Protein AF-A0A975TZC9-F1 (afdb_monomer_lite)

Structure (mmCIF, N/CA/C/O backbone):
data_AF-A0A975TZC9-F1
#
_entry.id   AF-A0A975TZC9-F1
#
loop_
_atom_site.group_PDB
_atom_site.id
_atom_site.type_symbol
_atom_site.label_atom_id
_atom_site.label_alt_id
_atom_site.label_comp_id
_atom_site.label_asym_id
_atom_site.label_entity_id
_atom_site.label_seq_id
_atom_site.pdbx_PDB_ins_code
_atom_site.Cartn_x
_atom_site.Cartn_y
_atom_site.Cartn_z
_atom_site.occupancy
_atom_site.B_iso_or_equiv
_atom_site.auth_seq_id
_atom_site.auth_comp_id
_atom_site.auth_asym_id
_atom_site.auth_atom_id
_atom_site.pdbx_PDB_model_num
ATOM 1 N N . MET A 1 1 ? 11.663 -5.820 38.244 1.00 47.25 1 MET A N 1
ATOM 2 C CA . MET A 1 1 ? 11.625 -6.310 36.850 1.00 47.25 1 MET A CA 1
ATOM 3 C C . MET A 1 1 ? 10.211 -6.766 36.557 1.00 47.25 1 MET A C 1
ATOM 5 O O . MET A 1 1 ? 9.685 -7.472 37.403 1.00 47.25 1 MET A O 1
ATOM 9 N N . ALA A 1 2 ? 9.658 -6.354 35.412 1.00 57.09 2 ALA A N 1
ATOM 10 C CA . ALA A 1 2 ? 8.379 -6.749 34.798 1.00 57.09 2 ALA A CA 1
ATOM 11 C C . ALA A 1 2 ? 7.435 -5.555 34.599 1.00 57.09 2 ALA A C 1
ATOM 13 O O . ALA A 1 2 ? 6.672 -5.204 35.490 1.00 57.09 2 ALA A O 1
ATOM 14 N N . GLU A 1 3 ? 7.444 -4.980 33.395 1.00 42.09 3 GLU A N 1
ATOM 15 C CA . GLU A 1 3 ? 6.269 -4.288 32.870 1.00 42.09 3 GLU A CA 1
ATOM 16 C C . GLU A 1 3 ? 6.215 -4.399 31.338 1.00 42.09 3 GLU A C 1
ATOM 18 O O . GLU A 1 3 ? 7.125 -3.946 30.654 1.00 42.09 3 GLU A O 1
ATOM 23 N N . ARG A 1 4 ? 5.105 -4.986 30.853 1.00 47.34 4 ARG A N 1
ATOM 24 C CA . ARG A 1 4 ? 4.375 -4.666 29.604 1.00 47.34 4 ARG A CA 1
ATOM 25 C C . ARG A 1 4 ? 5.166 -4.861 28.290 1.00 47.34 4 ARG A C 1
ATOM 27 O O . ARG A 1 4 ? 6.108 -4.149 28.000 1.00 47.34 4 ARG A O 1
ATOM 34 N N . ARG A 1 5 ? 4.776 -5.727 27.350 1.00 48.69 5 ARG A N 1
ATOM 35 C CA . ARG A 1 5 ? 3.440 -6.008 26.788 1.00 48.69 5 ARG A CA 1
ATOM 36 C C . ARG A 1 5 ? 3.490 -7.324 25.985 1.00 48.69 5 ARG A C 1
ATOM 38 O O . ARG A 1 5 ? 4.557 -7.652 25.466 1.00 48.69 5 ARG A O 1
ATOM 45 N N . PRO A 1 6 ? 2.363 -8.028 25.789 1.00 43.91 6 PRO A N 1
ATOM 46 C CA . PRO A 1 6 ? 2.283 -9.044 24.746 1.00 43.91 6 PRO A CA 1
ATOM 47 C C . PRO A 1 6 ? 2.480 -8.364 23.379 1.00 43.91 6 PRO A C 1
ATOM 49 O O . PRO A 1 6 ? 1.821 -7.371 23.089 1.00 43.91 6 PRO A O 1
ATOM 52 N N . ARG A 1 7 ? 3.362 -8.880 22.518 1.00 50.53 7 ARG A N 1
ATOM 53 C CA . ARG A 1 7 ? 3.212 -8.703 21.059 1.00 50.53 7 ARG A CA 1
ATOM 54 C C . ARG A 1 7 ? 2.804 -10.034 20.426 1.00 50.53 7 ARG A C 1
ATOM 56 O O . ARG A 1 7 ? 3.343 -10.440 19.406 1.00 50.53 7 ARG A O 1
ATOM 63 N N . SER A 1 8 ? 1.869 -10.730 21.068 1.00 45.56 8 SER A N 1
ATOM 64 C CA . SER A 1 8 ? 1.055 -11.735 20.388 1.00 45.56 8 SER A CA 1
ATOM 65 C C . SER A 1 8 ? -0.189 -11.027 19.882 1.00 45.56 8 SER A C 1
ATOM 67 O O . SER A 1 8 ? -0.916 -10.425 20.668 1.00 45.56 8 SER A O 1
ATOM 69 N N . GLY A 1 9 ? -0.386 -11.083 18.570 1.00 37.66 9 GLY A N 1
ATOM 70 C CA . GLY A 1 9 ? -1.456 -10.400 17.862 1.00 37.66 9 GLY A CA 1
ATOM 71 C C . GLY A 1 9 ? -0.902 -9.218 17.089 1.00 37.66 9 GLY A C 1
ATOM 72 O O . GLY A 1 9 ? -0.877 -8.095 17.584 1.00 37.66 9 GLY A O 1
ATOM 73 N N . ALA A 1 10 ? -0.510 -9.453 15.837 1.00 44.94 10 ALA A N 1
ATOM 74 C CA . ALA A 1 10 ? -0.788 -8.457 14.820 1.00 44.94 10 ALA A CA 1
ATOM 75 C C . ALA A 1 10 ? -2.305 -8.237 14.880 1.00 44.94 10 ALA A C 1
ATOM 77 O O . ALA A 1 10 ? -3.070 -8.980 14.275 1.00 44.94 10 ALA A O 1
ATOM 78 N N . SER A 1 11 ? -2.750 -7.296 15.716 1.00 45.91 11 SER A N 1
ATOM 79 C CA . SER A 1 11 ? -4.054 -6.691 15.529 1.00 45.91 11 SER A CA 1
ATOM 80 C C . SER A 1 11 ? -3.952 -6.128 14.126 1.00 45.91 11 SER A C 1
ATOM 82 O O . SER A 1 11 ? -3.184 -5.195 13.883 1.00 45.91 11 SER A O 1
ATOM 84 N N . GLN A 1 12 ? -4.581 -6.817 13.179 1.00 56.56 12 GLN A N 1
ATOM 85 C CA . GLN A 1 12 ? -4.678 -6.435 11.780 1.00 56.56 12 GLN A CA 1
ATOM 86 C C . GLN A 1 12 ? -5.623 -5.232 11.765 1.00 56.56 12 GLN A C 1
ATOM 88 O O . GLN A 1 12 ? -6.761 -5.311 11.315 1.00 56.56 12 GLN A O 1
ATOM 93 N N . ALA A 1 13 ? -5.195 -4.149 12.422 1.00 67.31 13 ALA A N 1
ATOM 94 C CA . ALA A 1 13 ? -5.948 -2.925 12.527 1.00 67.31 13 ALA A CA 1
ATOM 95 C C . ALA A 1 13 ? -6.320 -2.547 11.096 1.00 67.31 13 ALA A C 1
ATOM 97 O O . ALA A 1 13 ? -5.477 -2.678 10.200 1.00 67.31 13 ALA A O 1
ATOM 98 N N . PRO A 1 14 ? -7.571 -2.148 10.848 1.00 73.31 14 PRO A N 1
ATOM 99 C CA . PRO A 1 14 ? -7.977 -1.829 9.501 1.00 73.31 14 PRO A CA 1
ATOM 100 C C . PRO A 1 14 ? -7.074 -0.713 8.977 1.00 73.31 14 PRO A C 1
ATOM 102 O O . PRO A 1 14 ? -6.753 0.256 9.678 1.00 73.31 14 PRO A O 1
ATOM 105 N N . LEU A 1 15 ? -6.615 -0.898 7.746 1.00 79.25 15 LEU A N 1
ATOM 106 C CA . LEU A 1 15 ? -5.907 0.129 7.007 1.00 79.25 15 LEU A CA 1
ATOM 107 C C . LEU A 1 15 ? -6.854 1.320 6.842 1.00 79.25 15 LEU A C 1
ATOM 109 O O . LEU A 1 15 ? -7.925 1.185 6.257 1.00 79.25 15 LEU A O 1
ATOM 113 N N . ALA A 1 16 ? -6.468 2.462 7.400 1.00 84.62 16 ALA A N 1
ATOM 114 C CA . ALA A 1 16 ? -7.256 3.686 7.372 1.00 84.62 16 ALA A CA 1
ATOM 115 C C . ALA A 1 16 ? -6.952 4.502 6.111 1.00 84.62 16 ALA A C 1
ATOM 117 O O . ALA A 1 16 ? -7.861 4.988 5.450 1.00 84.62 16 ALA A O 1
ATOM 118 N N . ALA A 1 17 ? -5.674 4.625 5.746 1.00 86.06 17 ALA A N 1
ATOM 119 C CA . ALA A 1 17 ? -5.266 5.366 4.558 1.00 86.06 17 ALA A CA 1
ATOM 120 C C . ALA A 1 17 ? -4.035 4.745 3.896 1.00 86.06 17 ALA A C 1
ATOM 122 O O . ALA A 1 17 ? -3.159 4.191 4.562 1.00 86.06 17 ALA A O 1
ATOM 123 N N . LEU A 1 18 ? -3.953 4.890 2.575 1.00 86.94 18 LEU A N 1
ATOM 124 C CA . LEU A 1 18 ? -2.808 4.489 1.771 1.00 86.94 18 LEU A CA 1
ATOM 125 C C . LEU A 1 18 ? -2.215 5.734 1.113 1.00 86.94 18 LEU A C 1
ATOM 127 O O . LEU A 1 18 ? -2.855 6.383 0.291 1.00 86.94 18 LEU A O 1
ATOM 131 N N . SER A 1 19 ? -0.979 6.085 1.454 1.00 87.81 19 SER A N 1
ATOM 132 C CA . SER A 1 19 ? -0.218 7.075 0.689 1.00 87.81 19 SER A CA 1
ATOM 133 C C . SER A 1 19 ? 0.745 6.370 -0.246 1.00 87.81 19 SER A C 1
ATOM 135 O O . SER A 1 19 ? 1.445 5.450 0.145 1.00 87.81 19 SER A O 1
ATOM 137 N N . ILE A 1 20 ? 0.786 6.825 -1.484 1.00 87.31 20 ILE A N 1
ATOM 138 C CA . ILE A 1 20 ? 1.620 6.292 -2.544 1.00 87.31 20 ILE A CA 1
ATOM 139 C C . ILE A 1 20 ? 2.545 7.413 -2.980 1.00 87.31 20 ILE A C 1
ATOM 141 O O . ILE A 1 20 ? 2.089 8.483 -3.382 1.00 87.31 20 ILE A O 1
ATOM 145 N N . LEU A 1 21 ? 3.843 7.172 -2.911 1.00 84.94 21 LEU A N 1
ATOM 146 C CA . LEU A 1 21 ? 4.871 8.057 -3.419 1.00 84.94 21 LEU A CA 1
ATOM 147 C C . LEU A 1 21 ? 5.587 7.344 -4.560 1.00 84.94 21 LEU A C 1
ATOM 149 O O . LEU A 1 21 ? 6.315 6.384 -4.346 1.00 84.94 21 LEU A O 1
ATOM 153 N N . ARG A 1 22 ? 5.381 7.825 -5.781 1.00 82.31 22 ARG A N 1
ATOM 154 C CA . ARG A 1 22 ? 6.141 7.385 -6.947 1.00 82.31 22 ARG A CA 1
ATOM 155 C C . ARG A 1 22 ? 7.428 8.198 -7.036 1.00 82.31 22 ARG A C 1
ATOM 157 O O . ARG A 1 22 ? 7.371 9.426 -7.128 1.00 82.31 22 ARG A O 1
ATOM 164 N N . SER A 1 23 ? 8.565 7.514 -7.042 1.00 73.56 23 SER A N 1
ATOM 165 C CA . SER A 1 23 ? 9.908 8.072 -7.191 1.00 73.56 23 SER A CA 1
ATOM 166 C C . SER A 1 23 ? 10.644 7.362 -8.334 1.00 73.56 23 SER A C 1
ATOM 168 O O . SER A 1 23 ? 10.806 6.148 -8.334 1.00 73.56 23 SER A O 1
ATOM 170 N N . GLY A 1 24 ? 11.066 8.108 -9.357 1.00 67.31 24 GLY A N 1
ATOM 171 C CA . GLY A 1 24 ? 11.820 7.566 -10.495 1.00 67.31 24 GLY A CA 1
ATOM 172 C C . GLY A 1 24 ? 11.427 8.178 -11.840 1.00 67.31 24 GLY A C 1
ATOM 173 O O . GLY A 1 24 ? 10.468 8.945 -11.928 1.00 67.31 24 GLY A O 1
ATOM 174 N N . GLY A 1 25 ? 12.184 7.833 -12.883 1.00 62.00 25 GLY A N 1
ATOM 175 C CA . GLY A 1 25 ? 12.043 8.354 -14.245 1.00 62.00 25 GLY A CA 1
ATOM 176 C C . GLY A 1 25 ? 12.956 9.546 -14.543 1.00 62.00 25 GLY A C 1
ATOM 177 O O . GLY A 1 25 ? 13.274 10.344 -13.664 1.00 62.00 25 GLY A O 1
ATOM 178 N N . VAL A 1 26 ? 13.325 9.690 -15.818 1.00 51.75 26 VAL A N 1
ATOM 179 C CA . VAL A 1 26 ? 14.255 10.693 -16.389 1.00 51.75 26 VAL A CA 1
ATOM 180 C C . VAL A 1 26 ? 13.926 12.172 -16.098 1.00 51.75 26 VAL A C 1
ATOM 182 O O . VAL A 1 26 ? 14.722 13.046 -16.422 1.00 51.75 26 VAL A O 1
ATOM 185 N N . ALA A 1 27 ? 12.794 12.471 -15.453 1.00 55.88 27 ALA A N 1
ATOM 186 C CA . ALA A 1 27 ? 12.363 13.827 -15.099 1.00 55.88 27 ALA A CA 1
ATOM 187 C C . ALA A 1 27 ? 12.297 14.107 -13.581 1.00 55.88 27 ALA A C 1
ATOM 189 O O . ALA A 1 27 ? 11.915 15.207 -13.191 1.00 55.88 27 ALA A O 1
ATOM 190 N N . GLY A 1 28 ? 12.609 13.135 -12.710 1.00 56.12 28 GLY A N 1
ATOM 191 C CA . GLY A 1 28 ? 12.621 13.340 -11.250 1.00 56.12 28 GLY A CA 1
ATOM 192 C C . GLY A 1 28 ? 11.264 13.707 -10.626 1.00 56.12 28 GLY A C 1
ATOM 193 O O . GLY A 1 28 ? 11.214 14.239 -9.518 1.00 56.12 28 GLY A O 1
ATOM 194 N N . LEU A 1 29 ? 10.153 13.450 -11.324 1.00 59.78 29 LEU A N 1
ATOM 195 C CA . LEU A 1 29 ? 8.816 13.839 -10.878 1.00 59.78 29 LEU A CA 1
ATOM 196 C C . LEU A 1 29 ? 8.351 12.955 -9.714 1.00 59.78 29 LEU A C 1
ATOM 198 O O . LEU A 1 29 ? 7.851 11.849 -9.913 1.00 59.78 29 LEU A O 1
ATOM 202 N N . MET A 1 30 ? 8.471 13.477 -8.493 1.00 66.94 30 MET A N 1
ATOM 203 C CA . MET A 1 30 ? 7.861 12.884 -7.306 1.00 66.94 30 MET A CA 1
ATOM 204 C C . MET A 1 30 ? 6.353 13.130 -7.339 1.00 66.94 30 MET A C 1
ATOM 206 O O . MET A 1 30 ? 5.889 14.253 -7.140 1.00 66.94 30 MET A O 1
ATOM 210 N N . ARG A 1 31 ? 5.569 12.078 -7.589 1.00 75.44 31 ARG A N 1
ATOM 211 C CA . ARG A 1 31 ? 4.109 12.140 -7.450 1.00 75.44 31 ARG A CA 1
ATOM 212 C C . ARG A 1 31 ? 3.701 11.447 -6.166 1.00 75.44 31 ARG A C 1
ATOM 214 O O . ARG A 1 31 ? 3.882 10.241 -6.025 1.00 75.44 31 ARG A O 1
ATOM 221 N N . ARG A 1 32 ? 3.122 12.219 -5.248 1.00 82.19 32 ARG A N 1
ATOM 222 C CA . ARG A 1 32 ? 2.459 11.692 -4.059 1.00 82.19 32 ARG A CA 1
ATOM 223 C C . ARG A 1 32 ? 0.954 11.701 -4.275 1.00 82.19 32 ARG A C 1
ATOM 225 O O . ARG A 1 32 ? 0.388 12.734 -4.621 1.00 82.19 32 ARG A O 1
ATOM 232 N N . ARG A 1 33 ? 0.310 10.567 -4.027 1.00 83.31 33 ARG A N 1
ATOM 233 C CA . ARG A 1 33 ? -1.143 10.418 -4.036 1.00 83.31 33 ARG A CA 1
ATOM 234 C C . ARG A 1 33 ? -1.573 9.764 -2.735 1.00 83.31 33 ARG A C 1
ATOM 236 O O . ARG A 1 33 ? -0.977 8.779 -2.317 1.00 83.31 33 ARG A O 1
ATOM 243 N N . THR A 1 34 ? -2.599 10.302 -2.096 1.00 84.38 34 THR A N 1
ATOM 244 C CA . THR A 1 34 ? -3.234 9.654 -0.948 1.00 84.38 34 THR A CA 1
ATOM 245 C C . THR A 1 34 ? -4.561 9.084 -1.412 1.00 84.38 34 THR A C 1
ATOM 247 O O . THR A 1 34 ? -5.340 9.774 -2.067 1.00 84.38 34 THR A O 1
ATOM 250 N N . ILE A 1 35 ? -4.768 7.805 -1.129 1.00 85.19 35 ILE A N 1
ATOM 251 C CA . ILE A 1 35 ? -5.938 7.033 -1.509 1.00 85.19 35 ILE A CA 1
ATOM 252 C C . ILE A 1 35 ? -6.578 6.524 -0.227 1.00 85.19 35 ILE A C 1
ATOM 254 O O . ILE A 1 35 ? -5.917 5.961 0.650 1.00 85.19 35 ILE A O 1
ATOM 258 N N . ASP A 1 36 ? -7.875 6.764 -0.123 1.00 83.50 36 ASP A N 1
ATOM 259 C CA . ASP A 1 36 ? -8.681 6.231 0.956 1.00 83.50 36 ASP A CA 1
ATOM 260 C C . ASP A 1 36 ? -8.884 4.724 0.751 1.00 83.50 36 ASP A C 1
ATOM 262 O O . ASP A 1 36 ? -9.275 4.274 -0.328 1.00 83.50 36 ASP A O 1
ATOM 266 N N . VAL A 1 37 ? -8.589 3.936 1.784 1.00 81.31 37 VAL A N 1
ATOM 267 C CA . VAL A 1 37 ? -8.629 2.469 1.688 1.00 81.31 37 VAL A CA 1
ATOM 268 C C . VAL A 1 37 ? -10.067 1.954 1.632 1.00 81.31 37 VAL A C 1
ATOM 270 O O . VAL A 1 37 ? -10.319 0.918 1.014 1.00 81.31 37 VAL A O 1
ATOM 273 N N . ALA A 1 38 ? -11.027 2.680 2.212 1.00 81.31 38 ALA A N 1
ATOM 274 C CA . ALA A 1 38 ? -12.439 2.319 2.117 1.00 81.31 38 ALA A CA 1
ATOM 275 C C . ALA A 1 38 ? -12.974 2.476 0.682 1.00 81.31 38 ALA A C 1
ATOM 277 O O . ALA A 1 38 ? -13.894 1.760 0.292 1.00 81.31 38 ALA A O 1
ATOM 278 N N . SER A 1 39 ? -12.345 3.338 -0.120 1.00 84.62 39 SER A N 1
ATOM 279 C CA . SER A 1 39 ? -12.641 3.523 -1.546 1.00 84.62 39 SER A CA 1
ATOM 280 C C . SER A 1 39 ? -11.977 2.483 -2.463 1.00 84.62 39 SER A C 1
ATOM 282 O O . SER A 1 39 ? -12.269 2.455 -3.659 1.00 84.62 39 SER A O 1
ATOM 284 N N . LEU A 1 40 ? -11.087 1.629 -1.938 1.00 84.69 40 LEU A N 1
ATOM 285 C CA . LEU A 1 40 ? -10.430 0.578 -2.720 1.00 84.69 40 LEU A CA 1
ATOM 286 C C . LEU A 1 40 ? -11.376 -0.589 -3.005 1.00 84.69 40 LEU A C 1
ATOM 288 O O . LEU A 1 40 ? -12.171 -1.009 -2.159 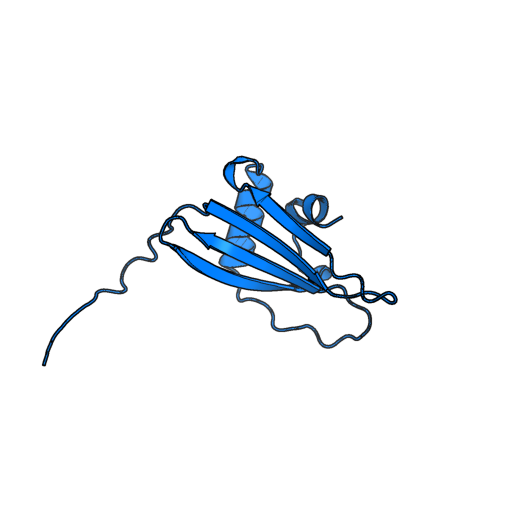1.00 84.69 40 LEU A O 1
ATOM 292 N N . THR A 1 41 ? -11.221 -1.175 -4.188 1.00 88.31 41 THR A N 1
ATOM 293 C CA . THR A 1 41 ? -11.909 -2.417 -4.545 1.00 88.31 41 THR A CA 1
ATOM 294 C C . THR A 1 41 ? -11.353 -3.599 -3.753 1.00 88.31 41 THR A C 1
ATOM 296 O O . THR A 1 41 ? -10.241 -3.567 -3.222 1.00 88.31 41 THR A O 1
ATOM 299 N N . GLU A 1 42 ? -12.113 -4.690 -3.683 1.00 86.00 42 GLU A N 1
ATOM 300 C CA . GLU A 1 42 ? -11.665 -5.897 -2.985 1.00 86.00 42 GLU A CA 1
ATOM 301 C C . GLU A 1 42 ? -10.385 -6.490 -3.591 1.00 86.00 42 GLU A C 1
ATOM 303 O O . GLU A 1 42 ? -9.491 -6.893 -2.850 1.00 86.00 42 GLU A O 1
ATOM 308 N N . ALA A 1 43 ? -10.245 -6.452 -4.920 1.00 85.88 43 ALA A N 1
ATOM 309 C CA . ALA A 1 43 ? -9.031 -6.884 -5.611 1.00 85.88 43 ALA A CA 1
ATOM 310 C C . ALA A 1 43 ? -7.808 -6.031 -5.225 1.00 85.88 43 ALA A C 1
ATOM 312 O O . ALA A 1 43 ? -6.726 -6.563 -4.986 1.00 85.88 43 ALA A O 1
ATOM 313 N N . GLN A 1 44 ? -7.983 -4.711 -5.108 1.00 86.12 44 GLN A N 1
ATOM 314 C CA . GLN A 1 44 ? -6.925 -3.798 -4.663 1.00 86.12 44 GLN A CA 1
ATOM 315 C C . GLN A 1 44 ? -6.524 -4.058 -3.211 1.00 86.12 44 GLN A C 1
ATOM 317 O O . GLN A 1 44 ? -5.334 -4.079 -2.901 1.00 86.12 44 GLN A O 1
ATOM 322 N N . ARG A 1 45 ? -7.500 -4.298 -2.326 1.00 83.25 45 ARG A N 1
ATOM 323 C CA . ARG A 1 45 ? -7.236 -4.652 -0.925 1.00 83.25 45 ARG A CA 1
ATOM 324 C C . ARG A 1 45 ? -6.461 -5.962 -0.817 1.00 83.25 45 ARG A C 1
ATOM 326 O O . ARG A 1 45 ? -5.421 -5.980 -0.167 1.00 83.25 45 ARG A O 1
ATOM 333 N N . GLN A 1 46 ? -6.891 -7.008 -1.524 1.00 83.31 46 GLN A N 1
ATOM 334 C CA . GLN A 1 46 ? -6.179 -8.290 -1.554 1.00 83.31 46 GLN A CA 1
ATOM 335 C C . GLN A 1 46 ? -4.743 -8.138 -2.072 1.00 83.31 46 GLN A C 1
ATOM 337 O O . GLN A 1 46 ? -3.815 -8.687 -1.484 1.00 83.31 46 GLN A O 1
ATOM 342 N N . ALA A 1 47 ? -4.531 -7.355 -3.134 1.00 84.00 47 ALA A N 1
ATOM 343 C CA . ALA A 1 47 ? -3.197 -7.073 -3.659 1.00 84.00 47 ALA A CA 1
ATOM 344 C C . ALA A 1 47 ? -2.309 -6.322 -2.650 1.00 84.00 47 ALA A C 1
ATOM 346 O O . ALA A 1 47 ? -1.120 -6.619 -2.525 1.00 84.00 47 ALA A O 1
ATOM 347 N N . LEU A 1 48 ? -2.882 -5.371 -1.908 1.00 81.12 48 LEU A N 1
ATOM 348 C CA . LEU A 1 48 ? -2.183 -4.617 -0.868 1.00 81.12 48 LEU A CA 1
ATOM 349 C C . LEU A 1 48 ? -1.806 -5.505 0.322 1.00 81.12 48 LEU A C 1
ATOM 351 O O . LEU A 1 48 ? -0.690 -5.411 0.829 1.00 81.12 48 LEU A O 1
ATOM 355 N N . GLU A 1 49 ? -2.710 -6.389 0.743 1.00 80.25 49 GLU A N 1
ATOM 356 C CA . GLU A 1 49 ? -2.442 -7.377 1.788 1.00 80.25 49 GLU A CA 1
ATOM 357 C C . GLU A 1 49 ? -1.375 -8.382 1.352 1.00 80.25 49 GLU A C 1
ATOM 359 O O . GLU A 1 49 ? -0.448 -8.649 2.113 1.00 80.25 49 GLU A O 1
ATOM 364 N N . ALA A 1 50 ? -1.435 -8.870 0.110 1.00 81.31 50 ALA A N 1
ATOM 365 C CA . ALA A 1 50 ? -0.405 -9.734 -0.457 1.00 81.31 50 ALA A CA 1
ATOM 366 C C . ALA A 1 50 ? 0.964 -9.036 -0.497 1.00 81.31 50 ALA A C 1
ATOM 368 O O . ALA A 1 50 ? 1.976 -9.642 -0.143 1.00 81.31 50 ALA A O 1
ATOM 369 N N . LEU A 1 51 ? 1.008 -7.748 -0.857 1.00 77.69 51 LEU A N 1
ATOM 370 C CA . LEU A 1 51 ? 2.227 -6.936 -0.790 1.00 77.69 51 LEU A CA 1
ATOM 371 C C . LEU A 1 51 ? 2.727 -6.740 0.643 1.00 77.69 51 LEU A C 1
ATOM 373 O O . LEU A 1 51 ? 3.930 -6.795 0.874 1.00 77.69 51 LEU A O 1
ATOM 377 N N . ALA A 1 52 ? 1.828 -6.517 1.603 1.00 74.19 52 ALA A N 1
ATOM 378 C CA . ALA A 1 52 ? 2.183 -6.337 3.009 1.00 74.19 52 ALA A CA 1
ATOM 379 C C . ALA A 1 52 ? 2.661 -7.639 3.680 1.00 74.19 52 ALA A C 1
ATOM 381 O O . ALA A 1 52 ? 3.478 -7.588 4.611 1.00 74.19 52 ALA A O 1
ATOM 382 N N . ALA A 1 53 ? 2.148 -8.783 3.215 1.00 72.69 53 ALA A N 1
ATOM 383 C CA . ALA A 1 53 ? 2.556 -10.123 3.622 1.00 72.69 53 ALA A CA 1
ATOM 384 C C . ALA A 1 53 ? 3.863 -10.566 2.947 1.00 72.69 53 ALA A C 1
ATOM 386 O O . ALA A 1 53 ? 4.641 -11.312 3.541 1.00 72.69 53 ALA A O 1
ATOM 387 N N . SER A 1 54 ? 4.129 -10.093 1.728 1.00 66.31 54 SER A N 1
ATOM 388 C CA . SER A 1 54 ? 5.390 -10.335 1.035 1.00 66.31 54 SER A CA 1
ATOM 389 C C . SER A 1 54 ? 6.516 -9.506 1.671 1.00 66.31 54 SER A C 1
ATOM 391 O O . SER A 1 54 ? 6.313 -8.334 2.003 1.00 66.31 54 SER A O 1
ATOM 393 N N . PRO A 1 55 ? 7.720 -10.069 1.881 1.00 56.97 55 PRO A N 1
ATOM 394 C CA . PRO A 1 55 ? 8.844 -9.292 2.380 1.00 56.97 55 PRO A CA 1
ATOM 395 C C . PRO A 1 55 ? 9.150 -8.180 1.374 1.00 56.97 55 PRO A C 1
ATOM 397 O O . PRO A 1 55 ? 9.439 -8.459 0.207 1.00 56.97 55 PRO A O 1
ATOM 400 N N . ALA A 1 56 ? 9.053 -6.926 1.833 1.00 58.12 56 ALA A N 1
ATOM 401 C CA . ALA A 1 56 ? 9.372 -5.743 1.045 1.00 58.12 56 ALA A CA 1
ATOM 402 C C . ALA A 1 56 ? 10.715 -5.974 0.347 1.00 58.12 56 ALA A C 1
ATOM 404 O O . ALA A 1 56 ? 11.750 -6.137 0.999 1.00 58.12 56 ALA A O 1
ATOM 405 N N . ALA A 1 57 ? 10.681 -6.076 -0.981 1.00 53.56 57 ALA A N 1
ATOM 406 C CA . ALA A 1 57 ? 11.901 -6.196 -1.753 1.00 53.56 57 ALA A CA 1
ATOM 407 C C . ALA A 1 57 ? 12.637 -4.875 -1.556 1.00 53.56 57 ALA A C 1
ATOM 409 O O . ALA A 1 57 ? 12.076 -3.819 -1.843 1.00 53.56 57 ALA A O 1
ATOM 410 N N . GLY A 1 58 ? 13.859 -4.928 -1.029 1.00 52.03 58 GLY A N 1
ATOM 411 C CA . GLY A 1 58 ? 14.709 -3.747 -0.957 1.00 52.03 58 GLY A CA 1
ATOM 412 C C . GLY A 1 58 ? 14.811 -3.046 -2.321 1.00 52.03 58 GLY A C 1
ATOM 413 O O . GLY A 1 58 ? 14.468 -3.639 -3.352 1.00 52.03 58 GLY A O 1
ATOM 414 N N . PRO A 1 59 ? 15.266 -1.784 -2.340 1.00 51.75 59 PRO A N 1
ATOM 415 C CA . PRO A 1 59 ? 15.364 -1.008 -3.570 1.00 51.75 59 PRO A CA 1
ATOM 416 C C . PRO A 1 59 ? 16.093 -1.822 -4.645 1.00 51.75 59 PRO A C 1
ATOM 418 O O . PRO A 1 59 ? 17.204 -2.304 -4.418 1.00 51.75 59 PRO A O 1
ATOM 421 N N . SER A 1 60 ? 15.445 -2.022 -5.797 1.00 48.97 60 SER A N 1
ATOM 422 C CA . SER A 1 60 ? 16.087 -2.712 -6.915 1.00 48.97 60 SER A CA 1
ATOM 423 C C . SER A 1 60 ? 17.219 -1.836 -7.456 1.00 48.97 60 SER A C 1
ATOM 425 O O . SER A 1 60 ? 16.982 -0.660 -7.741 1.00 48.97 60 SER A O 1
ATOM 427 N N . PRO A 1 61 ? 18.446 -2.365 -7.597 1.00 44.78 61 PRO A N 1
ATOM 428 C CA . PRO A 1 61 ? 19.548 -1.620 -8.184 1.00 44.78 61 PRO A CA 1
ATOM 429 C C . PRO A 1 61 ? 19.311 -1.476 -9.693 1.00 44.78 61 PRO A C 1
ATOM 431 O O . PRO A 1 61 ? 19.586 -2.382 -10.473 1.00 44.78 61 PRO A O 1
ATOM 434 N N . GLY A 1 62 ? 18.770 -0.332 -10.107 1.00 52.38 62 GLY A N 1
ATOM 435 C CA . GLY A 1 62 ? 18.580 0.011 -11.513 1.00 52.38 62 GLY A CA 1
ATOM 436 C C . GLY A 1 62 ? 18.218 1.483 -11.671 1.00 52.38 62 GLY A C 1
ATOM 437 O O . GLY A 1 62 ? 17.173 1.915 -11.194 1.00 52.38 62 GLY A O 1
ATOM 438 N N . ALA A 1 63 ? 19.079 2.251 -12.342 1.00 48.72 63 ALA A N 1
ATOM 439 C CA . ALA A 1 63 ? 18.943 3.701 -12.525 1.00 48.72 63 ALA A CA 1
ATOM 440 C C . ALA A 1 63 ? 17.723 4.127 -13.378 1.00 48.72 63 ALA A C 1
ATOM 442 O O . ALA A 1 63 ? 17.370 5.303 -13.393 1.00 48.72 63 ALA A O 1
ATOM 443 N N . ASP A 1 64 ? 17.044 3.172 -14.023 1.00 54.50 64 ASP A N 1
ATOM 444 C CA . ASP A 1 64 ? 15.950 3.390 -14.982 1.00 54.50 64 ASP A CA 1
ATOM 445 C C . ASP A 1 64 ? 14.599 2.788 -14.543 1.00 54.50 64 ASP A C 1
ATOM 447 O O . ASP A 1 64 ? 13.734 2.501 -15.370 1.00 54.50 64 ASP A O 1
ATOM 451 N N . ARG A 1 65 ? 14.388 2.548 -13.242 1.00 66.56 65 ARG A N 1
ATOM 452 C CA . ARG A 1 65 ? 13.156 1.912 -12.737 1.00 66.56 65 ARG A CA 1
ATOM 453 C C . ARG A 1 65 ? 12.380 2.848 -11.813 1.00 66.56 65 ARG A C 1
ATOM 455 O O . ARG A 1 65 ? 12.951 3.485 -10.930 1.00 66.56 65 ARG A O 1
ATOM 462 N N . PHE A 1 66 ? 11.062 2.922 -12.003 1.00 74.38 66 PHE A N 1
ATOM 463 C CA . PHE A 1 66 ? 10.177 3.607 -11.065 1.00 74.38 66 PHE A CA 1
ATOM 464 C C . PHE A 1 66 ? 10.052 2.778 -9.781 1.00 74.38 66 PHE A C 1
ATOM 466 O O . PHE A 1 66 ? 9.787 1.575 -9.813 1.00 74.38 66 PHE A O 1
ATOM 473 N N . SER A 1 67 ? 10.246 3.436 -8.645 1.00 77.69 67 SER A N 1
ATOM 474 C CA . SER A 1 67 ? 9.993 2.900 -7.314 1.00 77.69 67 SER A CA 1
ATOM 475 C C . SER A 1 67 ? 8.722 3.523 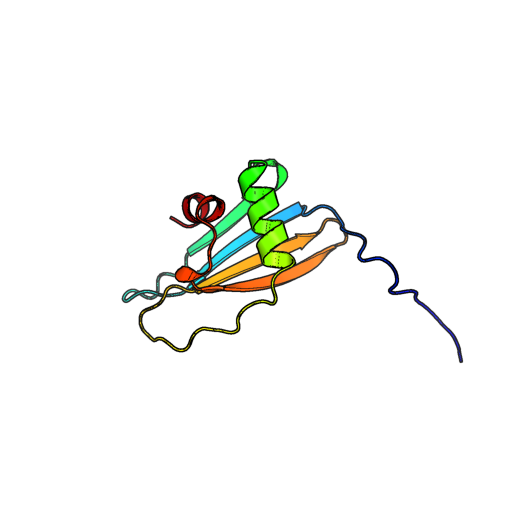-6.752 1.00 77.69 67 SER A C 1
ATOM 477 O O . SER A 1 67 ? 8.435 4.703 -6.959 1.00 77.69 67 SER A O 1
ATOM 479 N N . PHE A 1 68 ? 7.946 2.726 -6.034 1.00 82.00 68 PHE A N 1
ATOM 480 C CA . PHE A 1 68 ? 6.731 3.163 -5.369 1.00 82.00 68 PHE A CA 1
ATOM 481 C C . PHE A 1 68 ? 6.855 2.895 -3.880 1.00 82.00 68 PHE A C 1
ATOM 483 O O . PHE A 1 68 ? 6.964 1.754 -3.440 1.00 82.00 68 PHE A O 1
ATOM 490 N N . THR A 1 69 ? 6.825 3.959 -3.096 1.00 85.00 69 THR A N 1
ATOM 491 C CA . THR A 1 69 ? 6.782 3.895 -1.643 1.00 85.00 69 THR A CA 1
ATOM 492 C C . THR A 1 69 ? 5.327 3.990 -1.197 1.00 85.00 69 THR A C 1
ATOM 494 O O . THR A 1 69 ? 4.669 5.015 -1.362 1.00 85.00 69 THR A O 1
ATOM 497 N N . LEU A 1 70 ? 4.813 2.893 -0.659 1.00 85.12 70 LEU A N 1
ATOM 498 C CA . LEU A 1 70 ? 3.476 2.750 -0.105 1.00 85.12 70 LEU A CA 1
ATOM 499 C C . LEU A 1 70 ? 3.551 2.958 1.410 1.00 85.12 70 LEU A C 1
ATOM 501 O O . LEU A 1 70 ? 4.086 2.124 2.136 1.00 85.12 70 LEU A O 1
ATOM 505 N N . THR A 1 71 ? 3.009 4.062 1.905 1.00 87.75 71 THR A N 1
ATOM 506 C CA . THR A 1 71 ? 2.819 4.309 3.335 1.00 87.75 71 THR A CA 1
ATOM 507 C C . THR A 1 71 ? 1.405 3.895 3.730 1.00 87.75 71 THR A C 1
ATOM 509 O O . THR A 1 71 ? 0.421 4.567 3.418 1.00 87.75 71 THR A O 1
ATOM 512 N N . LEU A 1 72 ? 1.316 2.778 4.434 1.00 87.25 72 LEU A N 1
ATOM 513 C CA . LEU A 1 72 ? 0.110 2.233 5.036 1.00 87.25 72 LEU A CA 1
ATOM 514 C C . LEU A 1 72 ? -0.115 2.895 6.395 1.00 87.25 72 LEU A C 1
ATOM 516 O O . LEU A 1 72 ? 0.704 2.724 7.296 1.00 87.25 72 LEU A O 1
ATOM 520 N N . ALA A 1 73 ? -1.202 3.641 6.560 1.00 88.06 73 ALA A N 1
ATOM 521 C CA . ALA A 1 73 ? -1.622 4.174 7.850 1.00 88.06 73 ALA A CA 1
ATOM 522 C C . ALA A 1 73 ? -2.747 3.305 8.416 1.00 88.06 73 ALA A C 1
ATOM 524 O O . ALA A 1 73 ? -3.794 3.144 7.789 1.00 88.06 73 ALA A O 1
ATOM 525 N N . TYR A 1 74 ? -2.527 2.739 9.597 1.00 86.00 74 TYR A N 1
ATOM 526 C CA . TYR A 1 74 ? -3.483 1.887 10.292 1.00 86.00 74 TYR A CA 1
ATOM 527 C C . TYR A 1 74 ? -4.323 2.701 11.279 1.00 86.00 74 TYR A C 1
ATOM 529 O O . TYR A 1 74 ? -3.848 3.686 11.844 1.00 86.00 74 TYR A O 1
ATOM 537 N N . ALA A 1 75 ? -5.554 2.255 11.540 1.00 81.94 75 ALA A N 1
ATOM 538 C CA . ALA A 1 75 ? -6.458 2.913 12.489 1.00 81.94 75 ALA A CA 1
ATOM 539 C C . ALA A 1 75 ? -5.920 2.960 13.936 1.00 81.94 75 ALA A C 1
ATOM 541 O O . ALA A 1 75 ? -6.303 3.834 14.704 1.00 81.94 75 ALA A O 1
ATOM 542 N N . ASP A 1 76 ? -4.995 2.062 14.291 1.00 82.81 76 ASP A N 1
ATOM 543 C CA . ASP A 1 76 ? -4.303 2.042 15.591 1.00 82.81 76 ASP A CA 1
ATOM 544 C C . ASP A 1 76 ? -3.239 3.159 15.727 1.00 82.81 76 ASP A C 1
ATOM 546 O O . ASP A 1 76 ? -2.562 3.275 16.743 1.00 82.81 76 ASP A O 1
ATOM 550 N N . GLY A 1 77 ? -3.047 3.978 14.684 1.00 80.81 77 GLY A N 1
ATOM 551 C CA . GLY A 1 77 ? -2.026 5.030 14.626 1.00 80.81 77 GLY A CA 1
ATOM 552 C C . GLY A 1 77 ? -0.647 4.538 14.1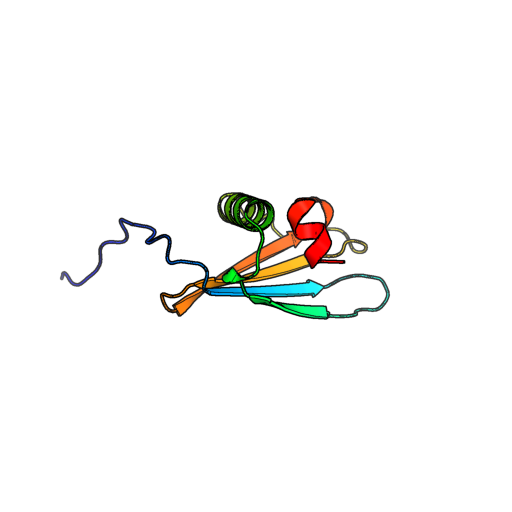77 1.00 80.81 77 GLY A C 1
ATOM 553 O O . GLY A 1 77 ? 0.269 5.338 13.999 1.00 80.81 77 GLY A O 1
ATOM 554 N N . THR A 1 78 ? -0.490 3.232 13.947 1.00 84.94 78 THR A N 1
ATOM 555 C CA . THR A 1 78 ? 0.729 2.660 13.363 1.00 84.94 78 THR A CA 1
ATOM 556 C C . THR A 1 78 ? 0.832 3.037 11.884 1.00 84.94 78 THR A C 1
ATOM 558 O O . THR A 1 78 ? -0.164 3.020 11.160 1.00 84.94 78 THR A O 1
ATOM 561 N N . THR A 1 79 ? 2.042 3.321 11.404 1.00 85.31 79 THR A N 1
ATOM 562 C CA . THR A 1 79 ? 2.332 3.475 9.975 1.00 85.31 79 THR A CA 1
ATOM 563 C C . THR A 1 79 ? 3.364 2.447 9.527 1.00 85.31 79 THR A C 1
ATOM 565 O O . THR A 1 79 ? 4.279 2.094 10.271 1.00 85.31 79 THR A O 1
ATOM 568 N N . ARG A 1 80 ? 3.211 1.933 8.306 1.00 84.00 80 ARG A N 1
ATOM 569 C CA . ARG A 1 80 ? 4.162 1.007 7.691 1.00 84.00 80 ARG A CA 1
ATOM 570 C C . ARG A 1 80 ? 4.509 1.482 6.298 1.00 84.00 80 ARG A C 1
ATOM 572 O O . ARG A 1 80 ? 3.633 1.663 5.462 1.00 84.00 80 ARG A O 1
ATOM 579 N N . GLU A 1 81 ? 5.793 1.670 6.062 1.00 83.94 81 GLU A N 1
ATOM 580 C CA . GLU A 1 81 ? 6.311 2.043 4.757 1.00 83.94 81 GLU A CA 1
ATOM 581 C C . GLU A 1 81 ? 6.799 0.795 4.020 1.00 83.94 81 GLU A C 1
ATOM 583 O O . GLU A 1 81 ? 7.509 -0.041 4.583 1.00 83.94 81 GLU A O 1
ATOM 588 N N . ILE A 1 82 ? 6.370 0.645 2.772 1.00 82.12 82 ILE A N 1
ATOM 589 C CA . ILE A 1 82 ? 6.722 -0.465 1.895 1.00 82.12 82 ILE A CA 1
ATOM 590 C C . ILE A 1 82 ? 7.194 0.135 0.581 1.00 82.12 82 ILE A C 1
ATOM 592 O O . ILE A 1 82 ? 6.410 0.729 -0.151 1.00 82.12 82 ILE A O 1
ATOM 596 N N . THR A 1 83 ? 8.466 -0.048 0.258 1.00 79.31 83 THR A N 1
ATOM 597 C CA . THR A 1 83 ? 8.994 0.326 -1.055 1.00 79.31 83 THR A CA 1
ATOM 598 C C . THR A 1 83 ? 8.923 -0.884 -1.973 1.00 79.31 83 THR A C 1
ATOM 600 O O . THR A 1 83 ? 9.448 -1.945 -1.645 1.00 79.31 83 THR A O 1
ATOM 603 N N . VAL A 1 84 ? 8.251 -0.731 -3.111 1.00 78.38 84 VAL A N 1
ATOM 604 C CA . VAL A 1 84 ? 8.118 -1.754 -4.151 1.00 78.38 84 VAL A CA 1
ATOM 605 C C . VAL A 1 84 ? 8.537 -1.177 -5.500 1.00 78.38 84 VAL A C 1
ATOM 607 O O . VAL A 1 84 ? 8.129 -0.068 -5.847 1.00 78.38 84 VAL A O 1
ATOM 610 N N . PRO A 1 85 ? 9.361 -1.889 -6.280 1.00 77.94 85 PRO A N 1
ATOM 611 C CA . PRO A 1 85 ? 9.629 -1.496 -7.657 1.00 77.94 85 PRO A CA 1
ATOM 612 C C . PRO A 1 85 ? 8.388 -1.749 -8.525 1.00 77.94 85 PRO A C 1
ATOM 614 O O . PRO A 1 85 ? 7.611 -2.659 -8.235 1.00 77.94 85 PRO A O 1
ATOM 617 N N . GLU A 1 86 ? 8.219 -0.975 -9.600 1.00 78.00 86 GLU A N 1
ATOM 618 C CA . GLU A 1 86 ? 7.089 -1.094 -10.543 1.00 78.00 86 GLU A CA 1
ATOM 619 C C . GLU A 1 86 ? 6.842 -2.531 -11.019 1.00 78.00 86 GLU A C 1
ATOM 621 O O . GLU A 1 86 ? 5.708 -2.989 -11.044 1.00 78.00 86 GLU A O 1
ATOM 626 N N . GLU A 1 87 ? 7.909 -3.277 -11.309 1.00 76.38 87 GLU A N 1
ATOM 627 C CA . GLU A 1 87 ? 7.851 -4.671 -11.776 1.00 76.38 87 GLU A CA 1
ATOM 628 C C . GLU A 1 87 ? 7.254 -5.660 -10.760 1.00 76.38 87 GLU A C 1
ATOM 630 O O . GLU A 1 87 ? 6.891 -6.778 -11.116 1.00 76.38 87 GLU A O 1
ATOM 635 N N . ARG A 1 88 ? 7.181 -5.268 -9.484 1.00 75.88 88 ARG A N 1
ATOM 636 C CA . ARG A 1 88 ? 6.612 -6.062 -8.384 1.00 75.88 88 ARG A CA 1
ATOM 637 C C . ARG A 1 88 ? 5.253 -5.531 -7.940 1.00 75.88 88 ARG A C 1
ATOM 639 O O . ARG A 1 88 ? 4.668 -6.100 -7.018 1.00 75.88 88 ARG A O 1
ATOM 646 N N . VAL A 1 89 ? 4.764 -4.450 -8.547 1.00 77.56 89 VAL A N 1
ATOM 647 C CA . VAL A 1 89 ? 3.425 -3.934 -8.275 1.00 77.56 89 VAL A C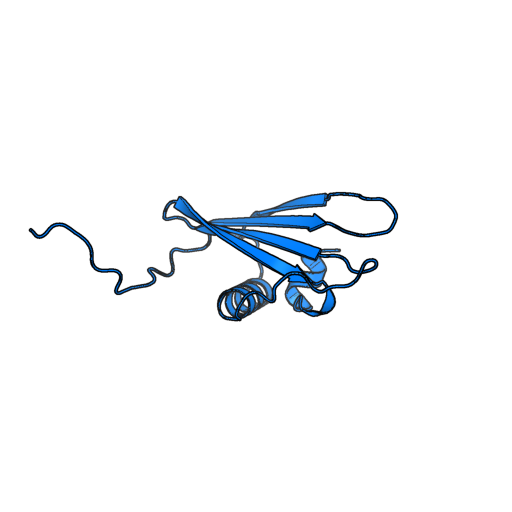A 1
ATOM 648 C C . VAL A 1 89 ? 2.408 -4.872 -8.933 1.00 77.56 89 VAL A C 1
ATOM 650 O O . VAL A 1 89 ? 2.477 -5.087 -10.139 1.00 77.56 89 VAL A O 1
ATOM 653 N N . PRO A 1 90 ? 1.431 -5.401 -8.179 1.00 79.69 90 PRO A N 1
ATOM 654 C CA . PRO A 1 90 ? 0.319 -6.146 -8.758 1.00 79.69 90 PRO A CA 1
ATOM 655 C C . PRO A 1 90 ? -0.500 -5.279 -9.723 1.00 79.69 90 PRO A C 1
ATOM 657 O O . PRO A 1 90 ? -0.820 -4.139 -9.387 1.00 79.69 90 PRO A O 1
ATOM 660 N N . ASP A 1 91 ? -0.947 -5.828 -10.855 1.00 80.38 91 ASP A N 1
ATOM 661 C CA . ASP A 1 91 ? -1.760 -5.102 -11.850 1.00 80.38 91 ASP A CA 1
ATOM 662 C C . ASP A 1 91 ? -2.991 -4.402 -11.250 1.00 80.38 91 ASP A C 1
ATOM 664 O O . ASP A 1 91 ? -3.339 -3.290 -11.641 1.00 80.38 91 ASP A O 1
ATOM 668 N N . ALA A 1 92 ? -3.610 -5.007 -10.229 1.00 81.12 92 ALA A N 1
ATOM 669 C CA . ALA A 1 92 ? -4.744 -4.417 -9.516 1.00 81.12 92 ALA A CA 1
ATOM 670 C C . ALA A 1 92 ? -4.412 -3.063 -8.858 1.00 81.12 92 ALA A C 1
ATOM 672 O O . ALA A 1 92 ? -5.281 -2.198 -8.746 1.00 81.12 92 ALA A O 1
ATOM 673 N N . LEU A 1 93 ? -3.164 -2.878 -8.416 1.00 78.19 93 LEU A N 1
ATOM 674 C CA . LEU A 1 93 ? -2.662 -1.617 -7.873 1.00 78.19 93 LEU A CA 1
ATOM 675 C C . LEU A 1 93 ? -2.035 -0.738 -8.956 1.00 78.19 93 LEU A C 1
ATOM 677 O O . LEU A 1 93 ? -2.045 0.476 -8.791 1.00 78.19 93 LEU A O 1
ATOM 681 N N . ALA A 1 94 ? -1.543 -1.305 -10.061 1.00 78.12 94 ALA A N 1
ATOM 682 C CA . ALA A 1 94 ? -0.941 -0.546 -11.158 1.00 78.12 94 ALA A CA 1
ATOM 683 C C . ALA A 1 94 ? -1.879 0.546 -11.705 1.00 78.12 94 ALA A C 1
ATOM 685 O O . ALA A 1 94 ? -1.423 1.650 -11.999 1.00 78.12 94 ALA A O 1
ATOM 686 N N . ASP A 1 95 ? -3.191 0.290 -11.741 1.00 78.50 95 ASP A N 1
ATOM 687 C CA . ASP A 1 95 ? -4.200 1.282 -12.143 1.00 78.50 95 ASP A CA 1
ATOM 688 C C . ASP A 1 95 ? -4.245 2.510 -11.209 1.00 78.50 95 ASP A C 1
ATOM 690 O O . ASP A 1 95 ? -4.447 3.639 -11.647 1.00 78.50 95 ASP A O 1
ATOM 694 N N . LEU A 1 96 ? -3.958 2.322 -9.915 1.00 74.50 96 LEU A N 1
ATOM 695 C CA . LEU A 1 96 ? -3.852 3.419 -8.944 1.00 74.50 96 LEU A CA 1
ATOM 696 C C . LEU A 1 96 ? -2.542 4.211 -9.083 1.00 74.50 96 LEU A C 1
ATOM 698 O O . LEU A 1 96 ? -2.469 5.360 -8.628 1.00 74.50 96 LEU A O 1
ATOM 702 N N . LEU A 1 97 ? -1.513 3.577 -9.654 1.00 70.19 97 LEU A N 1
ATOM 703 C CA . LEU A 1 97 ? -0.148 4.093 -9.785 1.00 70.19 97 LEU A CA 1
ATOM 704 C C . LEU A 1 97 ? 0.126 4.819 -11.112 1.00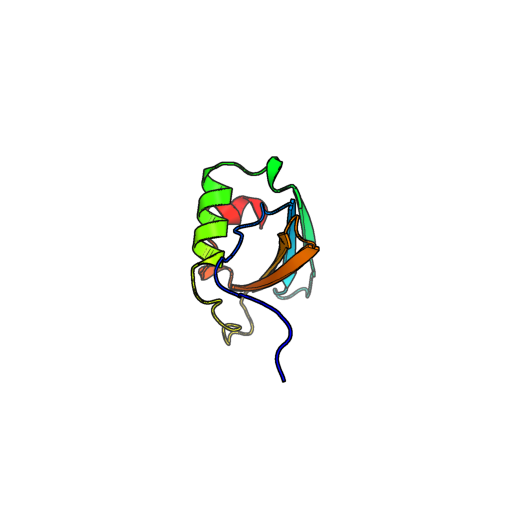 70.19 97 LEU A C 1
ATOM 706 O O . LEU A 1 97 ? 1.104 5.574 -11.185 1.00 70.19 97 LEU A O 1
ATOM 710 N N . ARG A 1 98 ? -0.703 4.584 -12.135 1.00 64.06 98 ARG A N 1
ATOM 711 C CA . ARG A 1 98 ? -0.655 5.235 -13.454 1.00 64.06 98 ARG A CA 1
ATOM 712 C C . ARG A 1 98 ? -1.219 6.660 -13.415 1.00 64.06 98 ARG A C 1
ATOM 714 O O . ARG A 1 98 ? -0.635 7.522 -14.117 1.00 64.06 98 ARG A O 1
#

Organism: NCBI:txid2843330

Sequence (98 aa):
MAERRPRSGASQAPLAALSILRSGGVAGLMRRRTIDVASLTEAQRQALEALAASPAAGPSPGADRFSFTLTLAYADGTTREITVPEERVPDALADLLR

pLDDT: mean 72.17, std 14.37, range [37.66, 88.31]

InterPro domains:
  IPR049457 Emfourin [PF20242] (22-98)

Radius of gyration: 15.28 Å; chains: 1; bounding box: 32×26×53 Å

Foldseek 3Di:
DDDDDDPPDPV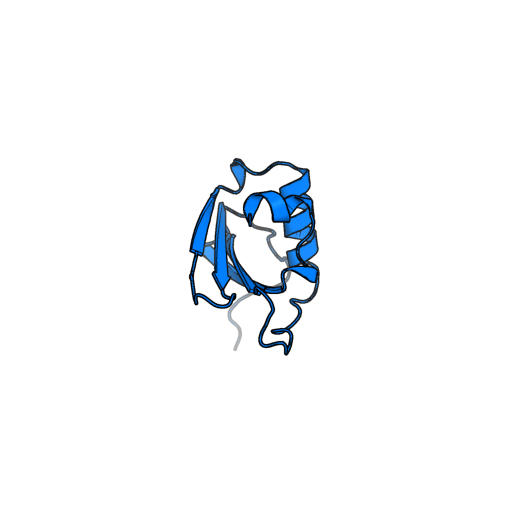VFDFQKKWKWKAADPPRDTDIDIDGPVPADPVLVVQVVVQVVDDQDPDDPDRHWIKMWIWTQGPVRDIDIGIDIPVSRDPSCVVVVD

Secondary structure (DSSP, 8-state):
------------PPEEEEEEEEE-STT---EEEEEEGGGS-HHHHHHHHHHHHS--PPPPS-TT--EEEEEEEETTS-EEEEEEEGGGS-HHHHHHH-